Protein AF-A0A7J7HKQ0-F1 (afdb_monomer_lite)

Organism: Camellia sinensis (NCBI:txid4442)

Foldseek 3Di:
DPPPVQVVVLVVLLVVLVVLLVVLVVCLVVVNLLVQLVSLLVCPDPPHPDPVSNVSSLVSNLVSLLSDPDLVVSVVPDDPVSLLSLLLSLLVQCLVVDVSSVVSSVVNVVVSCVVVNCVSVVSNCPPPPPCPVSVVSVVVVPPDDDCPCCVVCVVPCVVVVVVVVD

pLDDT: mean 77.19, std 21.76, range [29.58, 97.94]

Structure (mmCIF, N/CA/C/O backbone):
data_AF-A0A7J7HKQ0-F1
#
_entry.id   AF-A0A7J7HKQ0-F1
#
loop_
_atom_site.group_PDB
_atom_site.id
_atom_site.type_symbol
_atom_site.label_atom_id
_atom_site.label_alt_id
_atom_site.label_comp_id
_atom_site.label_asym_id
_atom_site.label_entity_id
_atom_site.label_seq_id
_atom_site.pdbx_PDB_ins_code
_atom_site.Cartn_x
_atom_site.Cartn_y
_atom_site.Cartn_z
_atom_site.occupancy
_atom_site.B_iso_or_equiv
_atom_site.auth_seq_id
_atom_site.auth_comp_id
_atom_site.auth_asym_id
_atom_site.auth_atom_id
_atom_site.pdbx_PDB_model_num
ATOM 1 N N . MET A 1 1 ? 20.127 -13.907 -27.276 1.00 40.31 1 MET A N 1
ATOM 2 C CA . MET A 1 1 ? 19.439 -12.685 -27.743 1.00 40.31 1 MET A CA 1
ATOM 3 C C . MET A 1 1 ? 18.175 -12.440 -26.907 1.00 40.31 1 MET A C 1
ATOM 5 O O . MET A 1 1 ? 17.089 -12.427 -27.454 1.00 40.31 1 MET A O 1
ATOM 9 N N . ALA A 1 2 ? 18.294 -12.284 -25.582 1.00 44.09 2 ALA A N 1
ATOM 10 C CA . ALA A 1 2 ? 17.143 -12.203 -24.661 1.00 44.09 2 ALA A CA 1
ATOM 11 C C . ALA A 1 2 ? 17.026 -10.835 -23.950 1.00 44.09 2 ALA A C 1
ATOM 13 O O . ALA A 1 2 ? 16.376 -10.725 -22.922 1.00 44.09 2 ALA A O 1
ATOM 14 N N . GLY A 1 3 ? 17.710 -9.804 -24.460 1.00 46.44 3 GLY A N 1
ATOM 15 C CA . GLY A 1 3 ? 17.817 -8.497 -23.798 1.00 46.44 3 GLY A CA 1
ATOM 16 C C . GLY A 1 3 ? 16.904 -7.399 -24.346 1.00 46.44 3 GLY A C 1
ATOM 17 O O . GLY A 1 3 ? 16.892 -6.319 -23.774 1.00 46.44 3 GLY A O 1
ATOM 18 N N . HIS A 1 4 ? 16.173 -7.639 -25.441 1.00 45.09 4 HIS A N 1
ATOM 19 C CA . HIS A 1 4 ? 15.368 -6.596 -26.095 1.00 45.09 4 HIS A CA 1
ATOM 20 C C . HIS A 1 4 ? 13.871 -6.680 -25.748 1.00 45.09 4 HIS A C 1
ATOM 22 O O . HIS A 1 4 ? 13.217 -5.653 -25.637 1.00 45.09 4 HIS A O 1
ATOM 28 N N . GLU A 1 5 ? 13.338 -7.880 -25.488 1.00 49.22 5 GLU A N 1
ATOM 29 C CA . GLU A 1 5 ? 11.903 -8.074 -25.212 1.00 49.22 5 GLU A CA 1
ATOM 30 C C . GLU A 1 5 ? 11.488 -7.674 -23.781 1.00 49.22 5 GLU A C 1
ATOM 32 O O . GLU A 1 5 ? 10.340 -7.299 -23.548 1.00 49.22 5 GLU A O 1
ATOM 37 N N . GLU A 1 6 ? 12.404 -7.720 -22.804 1.00 51.53 6 GLU A N 1
ATOM 38 C CA . GLU A 1 6 ? 12.086 -7.368 -21.410 1.00 51.53 6 GLU A CA 1
ATOM 39 C C . GLU A 1 6 ? 12.119 -5.850 -21.155 1.00 51.53 6 GLU A C 1
ATOM 41 O O . GLU A 1 6 ? 11.354 -5.364 -20.321 1.00 51.53 6 GLU A O 1
ATOM 46 N N . ALA A 1 7 ? 12.920 -5.099 -21.923 1.00 55.06 7 ALA A N 1
ATOM 47 C CA . ALA A 1 7 ? 12.906 -3.635 -21.917 1.00 55.06 7 ALA A CA 1
ATOM 48 C C . ALA A 1 7 ? 11.569 -3.110 -22.466 1.00 55.06 7 ALA A C 1
ATOM 50 O O . ALA A 1 7 ? 10.833 -2.442 -21.756 1.00 55.06 7 ALA A O 1
ATOM 51 N N . ASP A 1 8 ? 11.136 -3.554 -23.648 1.00 59.03 8 ASP A N 1
ATOM 52 C CA . ASP A 1 8 ? 9.852 -3.109 -24.218 1.00 59.03 8 ASP A CA 1
ATOM 53 C C . ASP A 1 8 ? 8.648 -3.352 -23.271 1.00 59.03 8 ASP A C 1
ATOM 55 O O . ASP A 1 8 ? 7.695 -2.566 -23.232 1.00 59.03 8 ASP A O 1
ATOM 59 N N . ASN A 1 9 ? 8.708 -4.395 -22.432 1.00 81.19 9 ASN A N 1
ATOM 60 C CA . ASN A 1 9 ? 7.729 -4.643 -21.371 1.00 81.19 9 ASN A CA 1
ATOM 61 C C . ASN A 1 9 ? 7.880 -3.693 -20.161 1.00 81.19 9 ASN A C 1
ATOM 63 O O . ASN A 1 9 ? 6.875 -3.223 -19.623 1.00 81.19 9 ASN A O 1
ATOM 67 N N . ALA A 1 10 ? 9.105 -3.393 -19.722 1.00 84.62 10 ALA A N 1
ATOM 68 C CA . ALA A 1 10 ? 9.372 -2.466 -18.623 1.00 84.62 10 ALA A CA 1
ATOM 69 C C . ALA A 1 10 ? 8.919 -1.036 -18.956 1.00 84.62 10 ALA A C 1
ATOM 71 O O . ALA A 1 10 ? 8.170 -0.437 -18.184 1.00 84.62 10 ALA A O 1
ATOM 72 N N . GLU A 1 11 ? 9.270 -0.512 -20.127 1.00 87.56 11 GLU A N 1
ATOM 73 C CA . GLU A 1 11 ? 8.853 0.811 -20.602 1.00 87.56 11 GLU A CA 1
ATOM 74 C C . GLU A 1 11 ? 7.318 0.931 -20.708 1.00 87.56 11 GLU A C 1
ATOM 76 O O . GLU A 1 11 ? 6.729 1.945 -20.308 1.00 87.56 11 GLU A O 1
ATOM 81 N N . ALA A 1 12 ? 6.630 -0.126 -21.158 1.00 88.75 12 ALA A N 1
ATOM 82 C CA . ALA A 1 12 ? 5.167 -0.179 -21.166 1.00 88.75 12 ALA A CA 1
ATOM 83 C C . ALA A 1 12 ? 4.572 -0.173 -19.744 1.00 88.75 12 ALA A C 1
ATOM 85 O O . ALA A 1 12 ? 3.561 0.492 -19.487 1.00 88.75 12 ALA A O 1
ATOM 86 N N . ILE A 1 13 ? 5.196 -0.885 -18.797 1.00 89.56 13 ILE A N 1
ATOM 87 C CA . ILE A 1 13 ? 4.810 -0.871 -17.379 1.00 89.56 13 ILE A CA 1
ATOM 88 C C . ILE A 1 13 ? 5.026 0.523 -16.778 1.00 89.56 13 ILE A C 1
ATOM 90 O O . ILE A 1 13 ? 4.116 1.038 -16.127 1.00 89.56 13 ILE A O 1
ATOM 94 N N . ILE A 1 14 ? 6.171 1.163 -17.028 1.00 91.50 14 ILE A N 1
ATOM 95 C CA . ILE A 1 14 ? 6.464 2.530 -16.579 1.00 91.50 14 ILE A CA 1
ATOM 96 C C . ILE A 1 14 ? 5.421 3.506 -17.121 1.00 91.50 14 ILE A C 1
ATOM 98 O O . ILE A 1 14 ? 4.819 4.241 -16.343 1.00 91.50 14 ILE A O 1
ATOM 102 N N . THR A 1 15 ? 5.102 3.442 -18.414 1.00 92.44 15 THR A N 1
ATOM 103 C CA . THR A 1 15 ? 4.073 4.296 -19.029 1.00 92.44 15 THR A CA 1
ATOM 104 C C . THR A 1 15 ? 2.709 4.138 -18.337 1.00 92.44 15 THR A C 1
ATOM 106 O O . THR A 1 15 ? 2.008 5.120 -18.065 1.00 92.44 15 THR A O 1
ATOM 109 N N . ARG A 1 16 ? 2.320 2.901 -17.989 1.00 91.25 16 ARG A N 1
ATOM 110 C CA . ARG A 1 16 ? 1.086 2.629 -17.226 1.00 91.25 16 ARG A CA 1
ATOM 111 C C . ARG A 1 16 ? 1.152 3.198 -15.808 1.00 91.25 16 ARG A C 1
ATOM 113 O O . ARG A 1 16 ? 0.164 3.766 -15.340 1.00 91.25 16 ARG A O 1
ATOM 120 N N . ILE A 1 17 ? 2.297 3.071 -15.136 1.00 93.62 17 ILE A N 1
ATOM 121 C CA . ILE A 1 17 ? 2.530 3.643 -13.803 1.00 93.62 17 ILE A CA 1
ATOM 122 C C . ILE A 1 17 ? 2.432 5.171 -13.854 1.00 93.62 17 ILE A C 1
ATOM 124 O O . ILE A 1 17 ? 1.785 5.763 -12.996 1.00 93.62 17 ILE A O 1
ATOM 128 N N . GLU A 1 18 ? 2.990 5.822 -14.872 1.00 94.31 18 GLU A N 1
ATOM 129 C CA . GLU A 1 18 ? 2.902 7.274 -15.048 1.00 94.31 18 GLU A CA 1
ATOM 130 C C . GLU A 1 18 ? 1.466 7.747 -15.284 1.00 94.31 18 GLU A C 1
ATOM 132 O O . GLU A 1 18 ? 1.025 8.735 -14.690 1.00 94.31 18 GLU A O 1
ATOM 137 N N . HIS A 1 19 ? 0.702 7.033 -16.117 1.00 94.12 19 HIS A N 1
ATOM 138 C CA . HIS A 1 19 ? -0.718 7.325 -16.306 1.00 94.12 19 HIS A CA 1
ATOM 139 C C . HIS A 1 19 ? -1.491 7.198 -14.986 1.00 94.12 19 HIS A C 1
ATOM 141 O O . HIS A 1 19 ? -2.256 8.094 -14.616 1.00 94.12 19 HIS A O 1
ATOM 147 N N . LYS A 1 20 ? -1.235 6.121 -14.236 1.00 94.19 20 LYS A N 1
ATOM 148 C CA . LYS A 1 20 ? -1.814 5.896 -12.909 1.00 94.19 20 LYS A CA 1
ATOM 149 C C . LYS A 1 20 ? -1.420 7.004 -11.923 1.00 94.19 20 LYS A C 1
ATOM 151 O O . LYS A 1 20 ? -2.280 7.509 -11.204 1.00 94.19 20 LYS A O 1
ATOM 156 N N . SER A 1 21 ? -0.159 7.437 -11.942 1.00 95.62 21 SER A N 1
ATOM 157 C CA . SER A 1 21 ? 0.363 8.531 -11.115 1.00 95.62 21 SER A CA 1
ATOM 158 C C . SER A 1 21 ? -0.426 9.824 -11.329 1.00 95.62 21 SER A C 1
ATOM 160 O O . SER A 1 21 ? -0.890 10.429 -10.362 1.00 95.62 21 SER A O 1
ATOM 162 N N . ARG A 1 22 ? -0.681 10.208 -12.590 1.00 97.19 22 ARG A N 1
ATOM 163 C CA . ARG A 1 22 ? -1.478 11.407 -12.918 1.00 97.19 22 ARG A CA 1
ATOM 164 C C . ARG A 1 22 ? -2.913 11.316 -12.398 1.00 97.19 22 ARG A C 1
ATOM 166 O O . ARG A 1 22 ? -3.437 12.292 -11.859 1.00 97.19 22 ARG A O 1
ATOM 173 N N . LYS A 1 23 ? -3.549 10.145 -12.520 1.00 96.56 23 LYS A N 1
ATOM 174 C CA . LYS A 1 23 ? -4.898 9.908 -11.978 1.00 96.56 23 LYS A CA 1
ATOM 175 C C . LYS A 1 23 ? -4.917 10.062 -10.454 1.00 96.56 23 LYS A C 1
ATOM 177 O O . LYS A 1 23 ? -5.797 10.730 -9.919 1.00 96.56 23 LYS A O 1
ATOM 182 N N . ILE A 1 24 ? -3.920 9.508 -9.768 1.00 96.94 24 ILE A N 1
ATOM 183 C CA . ILE A 1 24 ? -3.768 9.620 -8.312 1.00 96.94 24 ILE A CA 1
ATOM 184 C C . ILE A 1 24 ? -3.549 11.066 -7.883 1.00 96.94 24 ILE A C 1
ATOM 186 O O . ILE A 1 24 ? -4.233 11.529 -6.978 1.00 96.94 24 ILE A O 1
ATOM 190 N N . GLU A 1 25 ? -2.677 11.816 -8.554 1.00 97.19 25 GLU A N 1
ATOM 191 C CA . GLU A 1 25 ? -2.489 13.242 -8.261 1.00 97.19 25 GLU A CA 1
ATOM 192 C C . GLU A 1 25 ? -3.791 14.040 -8.391 1.00 97.19 25 GLU A C 1
ATOM 194 O O . GLU A 1 25 ? -4.076 14.892 -7.549 1.00 97.19 25 GLU A O 1
ATOM 199 N N . SER A 1 26 ? -4.601 13.749 -9.412 1.00 97.94 26 SER A N 1
ATOM 200 C CA . SER A 1 26 ? -5.916 14.373 -9.581 1.00 97.94 26 SER A CA 1
ATOM 201 C C . SER A 1 26 ? -6.863 14.048 -8.422 1.00 97.94 26 SER A C 1
ATOM 203 O O . SER A 1 26 ? -7.479 14.952 -7.861 1.00 97.94 26 SER A O 1
ATOM 205 N N . LEU A 1 27 ? -6.940 12.780 -8.006 1.00 97.62 27 LEU A N 1
ATOM 206 C CA . LEU A 1 27 ? -7.779 12.350 -6.880 1.00 97.62 27 LEU A CA 1
ATOM 207 C C . LEU A 1 27 ? -7.334 12.981 -5.555 1.00 97.62 27 LEU A C 1
ATOM 209 O O . LEU A 1 27 ? -8.165 13.424 -4.764 1.00 97.62 27 LEU A O 1
ATOM 213 N N . LEU A 1 28 ? -6.023 13.089 -5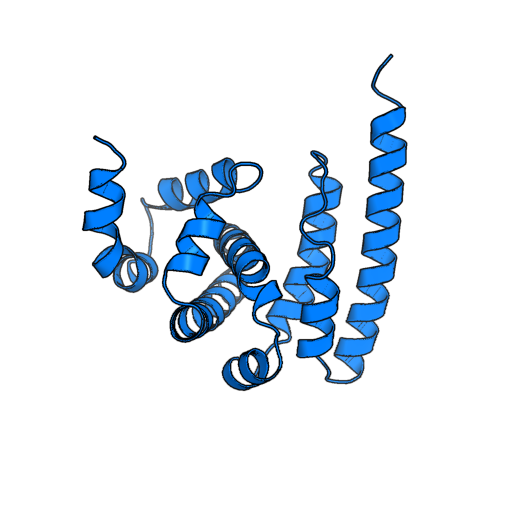.331 1.00 97.06 28 LEU A N 1
ATOM 214 C CA . LEU A 1 28 ? -5.472 13.733 -4.139 1.00 97.06 28 LEU A CA 1
ATOM 215 C C . LEU A 1 28 ? -5.797 15.231 -4.090 1.00 97.06 28 LEU A C 1
ATOM 217 O O . LEU A 1 28 ? -6.161 15.735 -3.029 1.00 97.06 28 LEU A O 1
ATOM 221 N N . LYS A 1 29 ? -5.751 15.933 -5.232 1.00 96.88 29 LYS A N 1
ATOM 222 C CA . LYS A 1 29 ? -6.185 17.340 -5.336 1.00 96.88 29 LYS A CA 1
ATOM 223 C C . LYS A 1 29 ? -7.681 17.523 -5.078 1.00 96.88 29 LYS A C 1
ATOM 225 O O . LYS A 1 29 ? -8.091 18.578 -4.611 1.00 96.88 29 LYS A O 1
ATOM 230 N N . GLN A 1 30 ? -8.484 16.500 -5.357 1.00 97.12 30 GLN A N 1
ATOM 231 C CA . GLN A 1 30 ? -9.922 16.476 -5.081 1.00 97.12 30 GLN A CA 1
ATOM 232 C C . GLN A 1 30 ? -10.256 15.972 -3.667 1.00 97.12 30 GLN A C 1
ATOM 234 O O . GLN A 1 30 ? -11.414 15.674 -3.389 1.00 97.12 30 GLN A O 1
ATOM 239 N N . TYR A 1 31 ? -9.264 15.850 -2.776 1.00 94.88 31 TYR A N 1
ATOM 240 C CA . TYR A 1 31 ? -9.444 15.356 -1.407 1.00 94.88 31 TYR A CA 1
ATOM 241 C C . TYR A 1 31 ? -10.061 13.947 -1.330 1.00 94.88 31 TYR A C 1
ATOM 243 O O . TYR A 1 31 ? -10.764 13.619 -0.377 1.00 94.88 31 TYR A O 1
ATOM 251 N N . LYS A 1 32 ? -9.752 13.084 -2.308 1.00 96.56 32 LYS A N 1
ATOM 252 C CA . LYS A 1 32 ? -10.204 11.683 -2.389 1.00 96.56 32 LYS A CA 1
ATOM 253 C C . LYS A 1 32 ? -9.042 10.696 -2.172 1.00 96.56 32 LYS A C 1
ATOM 255 O O . LYS A 1 32 ? -8.689 9.943 -3.084 1.00 96.56 32 LYS A O 1
ATOM 260 N N . PRO A 1 33 ? -8.409 10.663 -0.983 1.00 96.38 33 PRO A N 1
ATOM 261 C CA . PRO A 1 33 ? -7.215 9.848 -0.760 1.00 96.38 33 PRO A CA 1
ATOM 262 C C . PRO A 1 33 ? -7.504 8.341 -0.766 1.00 96.38 33 PRO A C 1
ATOM 264 O O . PRO A 1 33 ? -6.655 7.569 -1.201 1.00 96.38 33 PRO A O 1
ATOM 267 N N . VAL A 1 34 ? -8.707 7.907 -0.374 1.00 96.38 34 VAL A N 1
ATOM 268 C CA . VAL A 1 34 ? -9.079 6.480 -0.403 1.00 96.38 34 VAL A CA 1
ATOM 269 C C . VAL A 1 34 ? -9.249 5.975 -1.839 1.00 96.38 34 VAL A C 1
ATOM 271 O O . VAL A 1 34 ? -8.736 4.912 -2.178 1.00 96.38 34 VAL A O 1
ATOM 274 N N . GLU A 1 35 ? -9.897 6.750 -2.716 1.00 96.44 35 GLU A N 1
ATOM 275 C CA . GLU A 1 35 ? -9.999 6.419 -4.149 1.00 96.44 35 GLU A CA 1
ATOM 276 C C . GLU A 1 35 ? -8.617 6.409 -4.818 1.00 96.44 35 GLU A C 1
ATOM 278 O O . GLU A 1 35 ? -8.330 5.558 -5.667 1.00 96.44 35 GLU A O 1
ATOM 283 N N . ALA A 1 36 ? -7.739 7.334 -4.413 1.00 97.25 36 ALA A N 1
ATOM 284 C CA . ALA A 1 36 ? -6.358 7.373 -4.873 1.00 97.25 36 ALA A CA 1
ATOM 285 C C . ALA A 1 36 ? -5.594 6.109 -4.448 1.00 97.25 36 ALA A C 1
ATOM 287 O O . ALA A 1 36 ? -4.914 5.502 -5.273 1.00 97.25 36 ALA A O 1
ATOM 288 N N . LEU A 1 37 ? -5.753 5.670 -3.195 1.00 96.62 37 LEU A N 1
ATOM 289 C CA . LEU A 1 37 ? -5.139 4.442 -2.696 1.00 96.62 37 LEU A CA 1
ATOM 290 C C . LEU A 1 37 ? -5.668 3.205 -3.430 1.00 96.62 37 LEU A C 1
ATOM 292 O O . LEU A 1 37 ? -4.860 2.403 -3.889 1.00 96.62 37 LEU A O 1
ATOM 296 N N . LYS A 1 38 ? -6.988 3.078 -3.627 1.00 95.19 38 LYS A N 1
ATOM 297 C CA . LYS A 1 38 ? -7.580 1.992 -4.435 1.00 95.19 38 LYS A CA 1
ATOM 298 C C . LYS A 1 38 ? -6.959 1.933 -5.829 1.00 95.19 38 LYS A C 1
ATOM 300 O O . LYS A 1 38 ? -6.442 0.899 -6.236 1.00 95.19 38 LYS A O 1
ATOM 305 N N . THR A 1 39 ? -6.909 3.079 -6.509 1.00 95.50 39 THR A N 1
ATOM 306 C CA . THR A 1 39 ? -6.294 3.207 -7.841 1.00 95.50 39 THR A CA 1
ATOM 307 C C . THR A 1 39 ? -4.811 2.807 -7.830 1.00 95.50 39 THR A C 1
ATOM 309 O O . THR A 1 39 ? -4.308 2.238 -8.800 1.00 95.50 39 THR A O 1
ATOM 312 N N . ALA A 1 40 ? -4.089 3.100 -6.744 1.00 95.12 40 ALA A N 1
ATOM 313 C CA . ALA A 1 40 ? -2.682 2.737 -6.598 1.00 95.12 40 ALA A CA 1
ATOM 314 C C . ALA A 1 40 ? -2.489 1.219 -6.461 1.00 95.12 40 ALA A C 1
ATOM 316 O O . ALA A 1 40 ? -1.598 0.654 -7.101 1.00 95.12 40 ALA A O 1
ATOM 317 N N . LEU A 1 41 ? -3.339 0.571 -5.659 1.00 93.19 41 LEU A N 1
ATOM 318 C CA . LEU A 1 41 ? -3.287 -0.863 -5.365 1.00 93.19 41 LEU A CA 1
ATOM 319 C C . LEU A 1 41 ? -3.836 -1.733 -6.509 1.00 93.19 41 LEU A C 1
ATOM 321 O O . LEU A 1 41 ? -3.428 -2.886 -6.646 1.00 93.19 41 LEU A O 1
ATOM 325 N N . GLU A 1 42 ? -4.709 -1.188 -7.355 1.00 89.38 42 GLU A N 1
ATOM 326 C CA . GLU A 1 42 ? -5.294 -1.894 -8.495 1.00 89.38 42 GLU A CA 1
ATOM 327 C C . GLU A 1 42 ? -4.221 -2.374 -9.491 1.00 89.38 42 GLU A C 1
ATOM 329 O O . GLU A 1 42 ? -3.373 -1.608 -9.965 1.00 89.38 42 GLU A O 1
ATOM 334 N N . GLY A 1 43 ? -4.233 -3.673 -9.808 1.00 77.31 43 GLY A N 1
ATOM 335 C CA . GLY A 1 43 ? -3.247 -4.295 -10.700 1.00 77.31 43 GLY A CA 1
ATOM 336 C C . GLY A 1 43 ? -1.818 -4.341 -10.138 1.00 77.31 43 GLY A C 1
ATOM 337 O O . GLY A 1 43 ? -0.866 -4.466 -10.910 1.00 77.31 43 GLY A O 1
ATOM 338 N N . SER A 1 44 ? -1.659 -4.206 -8.818 1.00 75.75 44 SER A N 1
ATOM 339 C CA . SER A 1 44 ? -0.375 -4.188 -8.113 1.00 75.75 44 SER A CA 1
ATOM 340 C C . SER A 1 44 ? -0.136 -5.486 -7.320 1.00 75.75 44 SER A C 1
ATOM 342 O O . SER A 1 44 ? -1.105 -6.091 -6.862 1.00 75.75 44 SER A O 1
ATOM 344 N N . PRO A 1 45 ? 1.122 -5.911 -7.073 1.00 72.31 45 PRO A N 1
ATOM 345 C CA . PRO A 1 45 ? 2.389 -5.370 -7.585 1.00 72.31 45 PRO A CA 1
ATOM 346 C C . PRO A 1 45 ? 2.603 -5.649 -9.086 1.00 72.31 45 PRO A C 1
ATOM 348 O O . PRO A 1 45 ? 2.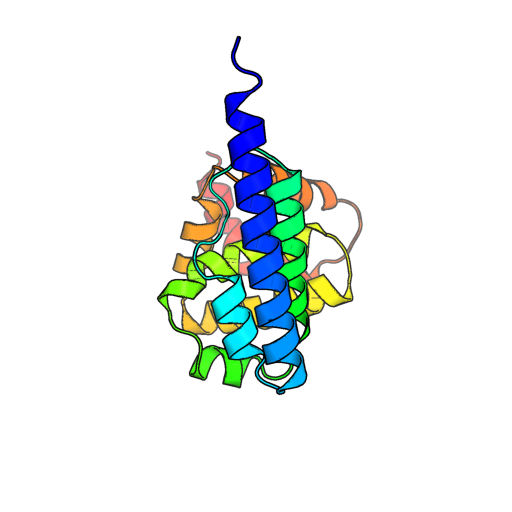049 -6.616 -9.612 1.00 72.31 45 PRO A O 1
ATOM 351 N N . PRO A 1 46 ? 3.423 -4.839 -9.791 1.00 74.69 46 PRO A N 1
ATOM 352 C CA . PRO A 1 46 ? 3.735 -5.102 -11.190 1.00 74.69 46 PRO A CA 1
ATOM 353 C C . PRO A 1 46 ? 4.447 -6.455 -11.311 1.00 74.69 46 PRO A C 1
ATOM 355 O O . PRO A 1 46 ? 5.422 -6.722 -10.605 1.00 74.69 46 PRO A O 1
ATOM 358 N N . LYS A 1 47 ? 3.954 -7.316 -12.207 1.00 76.44 47 LYS A N 1
ATOM 359 C CA . LYS A 1 47 ? 4.518 -8.647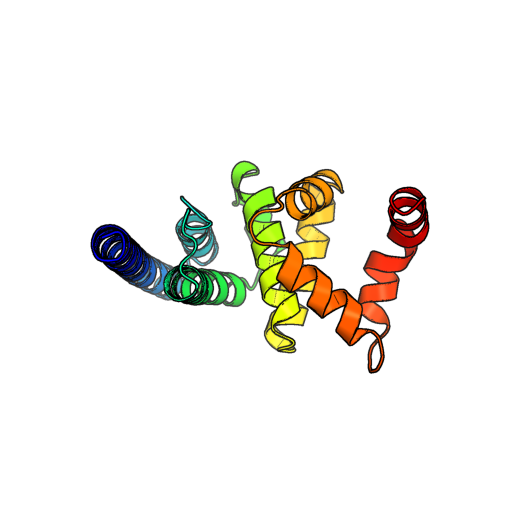 -12.484 1.00 76.44 47 LYS A CA 1
ATOM 360 C C . LYS A 1 47 ? 5.794 -8.519 -13.318 1.00 76.44 47 LYS A C 1
ATOM 362 O O . LYS A 1 47 ? 5.805 -8.831 -14.502 1.00 76.44 47 LYS A O 1
ATOM 367 N N . THR A 1 48 ? 6.849 -7.996 -12.707 1.00 78.50 48 THR A N 1
ATOM 368 C CA . THR A 1 48 ? 8.143 -7.760 -13.352 1.00 78.50 48 THR A CA 1
ATOM 369 C C . THR A 1 48 ? 9.286 -7.950 -12.365 1.00 78.50 48 THR A C 1
ATOM 371 O O . THR A 1 48 ? 9.135 -7.745 -11.157 1.00 78.50 48 THR A O 1
ATOM 374 N N . ARG A 1 49 ? 10.444 -8.351 -12.893 1.00 78.25 49 ARG A N 1
ATOM 375 C CA . ARG A 1 49 ? 11.706 -8.418 -12.149 1.00 78.25 49 ARG A CA 1
ATOM 376 C C . ARG A 1 49 ? 12.441 -7.079 -12.144 1.00 78.25 49 ARG A C 1
ATOM 378 O O . ARG A 1 49 ? 13.376 -6.929 -11.367 1.00 78.25 49 ARG A O 1
ATOM 385 N N . ASP A 1 50 ? 12.006 -6.122 -12.963 1.00 82.75 50 ASP A N 1
ATOM 386 C CA . ASP A 1 50 ? 12.629 -4.809 -13.056 1.00 82.75 50 ASP A CA 1
ATOM 387 C C . ASP A 1 50 ? 12.351 -3.962 -11.803 1.00 82.75 50 ASP A C 1
ATOM 389 O O . ASP A 1 50 ? 11.218 -3.566 -11.500 1.00 82.75 50 ASP A O 1
ATOM 393 N N . GLU A 1 51 ? 13.421 -3.654 -11.078 1.00 85.19 51 GLU A N 1
ATOM 394 C CA . GLU A 1 51 ? 13.391 -2.832 -9.872 1.00 85.19 51 GLU A CA 1
ATOM 395 C C . GLU A 1 51 ? 13.000 -1.372 -10.142 1.00 85.19 51 GLU A C 1
ATOM 397 O O . GLU A 1 51 ? 12.427 -0.722 -9.262 1.00 85.19 51 GLU A O 1
ATOM 402 N N . ARG A 1 52 ? 13.221 -0.852 -11.357 1.00 88.50 52 ARG A N 1
ATOM 403 C CA . ARG A 1 52 ? 12.765 0.487 -11.765 1.00 88.50 52 ARG A CA 1
ATOM 404 C C . ARG A 1 52 ? 11.247 0.548 -11.766 1.00 88.50 52 ARG A C 1
ATOM 406 O O . ARG A 1 52 ? 10.670 1.448 -11.162 1.00 88.50 52 ARG A O 1
ATOM 413 N N . CYS A 1 53 ? 10.599 -0.458 -12.351 1.00 89.38 53 CYS A N 1
ATOM 414 C CA . CYS A 1 53 ? 9.144 -0.581 -12.364 1.00 89.38 53 CYS A CA 1
ATOM 415 C C . CYS A 1 53 ? 8.573 -0.710 -10.945 1.00 89.38 53 CYS A C 1
ATOM 417 O O . CYS A 1 53 ? 7.607 -0.030 -10.592 1.00 89.38 53 CYS A O 1
ATOM 419 N N . LYS A 1 54 ? 9.186 -1.547 -10.097 1.00 87.62 54 LYS A N 1
ATOM 420 C CA . LYS A 1 54 ? 8.760 -1.707 -8.696 1.00 87.62 54 LYS A CA 1
ATOM 421 C C . LYS A 1 54 ? 8.918 -0.416 -7.893 1.00 87.62 54 LYS A C 1
ATOM 423 O O . LYS A 1 54 ? 8.039 -0.078 -7.099 1.00 87.62 54 LYS A O 1
ATOM 428 N N . SER A 1 55 ? 10.018 0.305 -8.100 1.00 90.62 55 SER A N 1
ATOM 429 C CA . SER A 1 55 ? 10.304 1.579 -7.433 1.00 90.62 55 SER A CA 1
ATOM 430 C C . SER A 1 55 ? 9.365 2.687 -7.897 1.00 90.62 55 SER A C 1
ATOM 432 O O . SER A 1 55 ? 8.788 3.379 -7.061 1.00 90.62 55 SER A O 1
ATOM 434 N N . ALA A 1 56 ? 9.129 2.803 -9.204 1.00 92.75 56 ALA A N 1
ATOM 435 C CA . ALA A 1 56 ? 8.173 3.750 -9.768 1.00 92.75 56 ALA A CA 1
ATOM 436 C C . ALA A 1 56 ? 6.756 3.499 -9.232 1.00 92.75 56 ALA A C 1
ATOM 438 O O . ALA A 1 56 ? 6.092 4.424 -8.766 1.00 92.75 56 ALA A O 1
ATOM 439 N N . ASN A 1 57 ? 6.308 2.240 -9.213 1.00 92.88 57 ASN A N 1
ATOM 440 C CA . ASN A 1 57 ? 4.992 1.897 -8.680 1.00 92.88 57 ASN A CA 1
ATOM 441 C C . ASN A 1 57 ? 4.890 2.181 -7.175 1.00 92.88 57 ASN A C 1
ATOM 443 O O . ASN A 1 57 ? 3.855 2.636 -6.695 1.00 92.88 57 ASN A O 1
ATOM 447 N N . TRP A 1 58 ? 5.965 1.951 -6.418 1.00 93.81 58 TRP A N 1
ATOM 448 C CA . TRP A 1 58 ? 5.992 2.323 -5.009 1.00 93.81 58 TRP A CA 1
ATOM 449 C C . TRP A 1 58 ? 5.811 3.812 -4.778 1.00 93.81 58 TRP A C 1
ATOM 451 O O . TRP A 1 58 ? 5.027 4.161 -3.910 1.00 93.81 58 TRP A O 1
ATOM 461 N N . ILE A 1 59 ? 6.501 4.676 -5.526 1.00 94.81 59 ILE A N 1
ATOM 462 C CA . ILE A 1 59 ? 6.377 6.132 -5.352 1.00 94.81 59 ILE A CA 1
ATOM 463 C C . ILE A 1 59 ? 4.902 6.549 -5.439 1.00 94.81 59 ILE A C 1
ATOM 465 O O . ILE A 1 59 ? 4.423 7.362 -4.648 1.00 94.81 59 ILE A O 1
ATOM 469 N N . VAL A 1 60 ? 4.168 5.934 -6.365 1.00 95.69 60 VAL A N 1
ATOM 470 C CA . VAL A 1 60 ? 2.737 6.162 -6.565 1.00 95.69 60 VAL A CA 1
ATOM 471 C C . VAL A 1 60 ? 1.902 5.676 -5.371 1.00 95.69 60 VAL A C 1
ATOM 473 O O . VAL A 1 60 ? 1.059 6.424 -4.871 1.00 95.69 60 VAL A O 1
ATOM 476 N N . VAL A 1 61 ? 2.150 4.458 -4.876 1.00 96.19 61 VAL A N 1
ATOM 477 C CA . VAL A 1 61 ? 1.443 3.898 -3.707 1.00 96.19 61 VAL A CA 1
ATOM 478 C C . VAL A 1 61 ? 1.767 4.669 -2.428 1.00 96.19 61 VAL A C 1
ATOM 480 O O . VAL A 1 61 ? 0.857 5.028 -1.687 1.00 96.19 61 VAL A O 1
ATOM 483 N N . HIS A 1 62 ? 3.042 4.968 -2.185 1.00 96.56 62 HIS A N 1
ATOM 484 C CA . HIS A 1 62 ? 3.526 5.710 -1.021 1.00 96.56 62 HIS A CA 1
ATOM 485 C C . HIS A 1 62 ? 2.866 7.078 -0.920 1.00 96.56 62 HIS A C 1
ATOM 487 O O . HIS A 1 62 ? 2.363 7.444 0.138 1.00 96.56 62 HIS A O 1
ATOM 493 N N . ARG A 1 63 ? 2.763 7.796 -2.041 1.00 96.62 63 ARG A N 1
ATOM 494 C CA . ARG A 1 63 ? 2.077 9.088 -2.086 1.00 96.62 63 ARG A CA 1
ATOM 495 C C . ARG A 1 63 ? 0.616 8.986 -1.646 1.00 96.62 63 ARG A C 1
ATOM 497 O O . ARG A 1 63 ? 0.163 9.817 -0.863 1.00 96.62 63 ARG A O 1
ATOM 504 N N . ALA A 1 64 ? -0.118 7.986 -2.136 1.00 97.38 64 ALA A N 1
ATOM 505 C CA . ALA A 1 64 ? -1.506 7.774 -1.731 1.00 97.38 64 ALA A CA 1
ATOM 506 C C . ALA A 1 64 ? -1.608 7.362 -0.253 1.00 97.38 64 ALA A C 1
ATOM 508 O O . ALA A 1 64 ? -2.444 7.894 0.471 1.00 97.38 64 ALA A O 1
ATOM 509 N N . LEU A 1 65 ? -0.712 6.483 0.208 1.00 97.12 65 LEU A N 1
ATOM 510 C CA . LEU A 1 65 ? -0.639 6.011 1.592 1.00 97.12 65 LEU A CA 1
ATOM 511 C C . LEU A 1 65 ? -0.407 7.160 2.584 1.00 97.12 65 LEU A C 1
ATOM 513 O O . LEU A 1 65 ? -1.080 7.246 3.612 1.00 97.12 65 LEU A O 1
ATOM 517 N N . MET A 1 66 ? 0.513 8.068 2.254 1.00 97.38 66 MET A N 1
ATOM 518 C CA . MET A 1 66 ? 0.842 9.230 3.082 1.00 97.38 66 MET A CA 1
ATOM 519 C C . MET A 1 66 ? -0.254 10.301 3.090 1.00 97.38 66 MET A C 1
ATOM 521 O O . MET A 1 66 ? -0.302 11.118 4.007 1.00 97.38 66 MET A O 1
ATOM 525 N N . ALA A 1 67 ? -1.151 10.305 2.101 1.00 97.44 67 ALA A N 1
ATOM 526 C CA . ALA A 1 67 ? -2.281 11.229 2.057 1.00 97.44 67 ALA A CA 1
ATOM 527 C C . ALA A 1 67 ? -3.461 10.798 2.950 1.00 97.44 67 ALA A C 1
ATOM 529 O O . ALA A 1 67 ? -4.372 11.597 3.188 1.00 97.44 67 ALA A O 1
ATOM 530 N N . ILE A 1 68 ? -3.464 9.556 3.447 1.00 97.62 68 ILE A N 1
ATOM 531 C CA . ILE A 1 68 ? -4.501 9.050 4.349 1.00 97.62 68 ILE A CA 1
ATOM 532 C C . ILE A 1 68 ? -4.323 9.676 5.734 1.00 97.62 68 ILE A C 1
ATOM 534 O O . ILE A 1 68 ? -3.348 9.410 6.432 1.00 97.62 68 ILE A O 1
ATOM 538 N N . LYS A 1 69 ? -5.294 10.497 6.141 1.00 95.00 69 LYS A N 1
ATOM 539 C CA . LYS A 1 69 ? -5.348 11.092 7.487 1.00 95.00 69 LYS A CA 1
ATOM 540 C C . LYS A 1 69 ? -6.266 10.315 8.427 1.00 95.00 69 LYS A C 1
ATOM 542 O O . LYS A 1 69 ? -5.935 10.139 9.591 1.00 95.00 69 LYS A O 1
ATOM 547 N N . ASP A 1 70 ? -7.398 9.856 7.902 1.00 95.94 70 ASP A N 1
ATOM 548 C CA . ASP A 1 70 ? -8.392 9.065 8.624 1.00 95.94 70 ASP A CA 1
ATOM 549 C C . ASP A 1 70 ? -8.265 7.589 8.227 1.00 95.94 70 ASP A C 1
ATOM 551 O O . ASP A 1 70 ? -8.694 7.173 7.146 1.00 95.94 70 ASP A O 1
ATOM 555 N N . VAL A 1 71 ? -7.606 6.811 9.088 1.00 96.06 71 VAL A N 1
ATOM 556 C CA . VAL A 1 71 ? -7.344 5.383 8.861 1.00 96.06 71 VAL A CA 1
ATOM 557 C C . VAL A 1 71 ? -8.620 4.556 9.041 1.00 96.06 71 VAL A C 1
ATOM 559 O O . VAL A 1 71 ? -8.876 3.646 8.252 1.00 96.06 71 VAL A O 1
ATOM 562 N N . ASP A 1 72 ? -9.453 4.881 10.029 1.00 94.06 72 ASP A N 1
ATOM 563 C CA . ASP A 1 72 ? -10.705 4.163 10.284 1.00 94.06 72 ASP A CA 1
ATOM 564 C C . ASP A 1 72 ? -11.728 4.397 9.162 1.00 94.06 72 ASP A C 1
ATOM 566 O O . ASP A 1 72 ? -12.360 3.451 8.671 1.00 94.06 72 ASP A O 1
ATOM 570 N N . GLY A 1 73 ? -11.839 5.641 8.684 1.00 94.62 73 GLY A N 1
ATOM 571 C CA . GLY A 1 73 ? -12.654 5.988 7.520 1.00 94.62 73 GLY A CA 1
ATOM 572 C C . GLY A 1 73 ? -12.161 5.325 6.233 1.00 94.62 73 GLY A C 1
ATOM 573 O O . GLY A 1 73 ? -12.973 4.844 5.437 1.00 94.62 73 GLY A O 1
ATOM 574 N N . MET A 1 74 ? -10.839 5.201 6.052 1.00 96.38 74 MET A N 1
ATOM 575 C CA . MET A 1 74 ? -10.260 4.462 4.925 1.00 96.38 74 MET A CA 1
ATOM 576 C C . MET A 1 74 ? -10.748 3.009 4.899 1.00 96.38 74 MET A C 1
ATOM 578 O O . MET A 1 74 ? -11.232 2.566 3.859 1.00 96.38 74 MET A O 1
ATOM 582 N N . PHE A 1 75 ? -10.685 2.282 6.020 1.00 95.25 75 PHE A N 1
ATOM 583 C CA . PHE A 1 75 ? -11.151 0.887 6.089 1.00 95.25 75 PHE A CA 1
ATOM 584 C C . PHE A 1 75 ? -12.665 0.724 5.962 1.00 95.25 75 PHE A C 1
ATOM 586 O O . PHE A 1 75 ? -13.133 -0.352 5.610 1.00 95.25 75 PHE A O 1
ATOM 593 N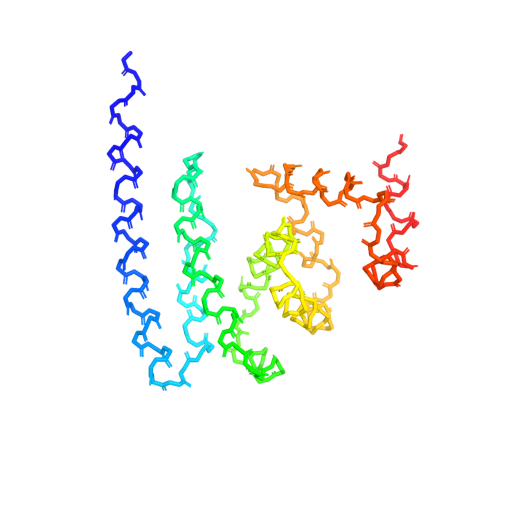 N . SER A 1 76 ? -13.434 1.783 6.209 1.00 93.38 76 SER A N 1
ATOM 594 C CA . SER A 1 76 ? -14.884 1.765 5.984 1.00 93.38 76 SER A CA 1
ATOM 595 C C . SER A 1 76 ? -15.244 1.826 4.494 1.00 93.38 76 SER A C 1
ATOM 597 O O . SER A 1 76 ? -16.342 1.437 4.112 1.00 93.38 76 SER A O 1
ATOM 599 N N . SER A 1 77 ? -14.324 2.309 3.654 1.00 93.00 77 SER A N 1
ATOM 600 C CA . SER A 1 77 ? -14.528 2.469 2.209 1.00 93.00 77 SER A CA 1
ATOM 601 C C . SER A 1 77 ? -13.662 1.538 1.359 1.00 93.00 77 SER A C 1
ATOM 603 O O . SER A 1 77 ? -13.963 1.352 0.183 1.00 93.00 77 SER A O 1
ATOM 605 N N . LEU A 1 78 ? -12.559 1.006 1.894 1.00 93.88 78 LEU A N 1
ATOM 606 C CA . LEU A 1 78 ? -11.624 0.134 1.182 1.00 93.88 78 LEU A CA 1
ATOM 607 C C . LEU A 1 78 ? -12.137 -1.309 1.142 1.00 93.88 78 LEU A C 1
ATOM 609 O O . LEU A 1 78 ? -12.459 -1.882 2.178 1.00 93.88 78 LEU A O 1
ATOM 613 N N . ASP A 1 79 ? -12.162 -1.907 -0.047 1.00 93.31 79 ASP A N 1
ATOM 614 C CA . ASP A 1 79 ? -12.660 -3.270 -0.218 1.00 93.31 79 ASP A CA 1
ATOM 615 C C . ASP A 1 79 ? -11.658 -4.304 0.339 1.00 93.31 79 ASP A C 1
ATOM 617 O O . ASP A 1 79 ? -10.444 -4.148 0.141 1.00 93.31 79 ASP A O 1
ATOM 621 N N . PRO A 1 80 ? -12.125 -5.391 0.988 1.00 92.12 80 PRO A N 1
ATOM 622 C CA . PRO A 1 80 ? -11.249 -6.410 1.572 1.00 92.12 80 PRO A CA 1
ATOM 623 C C . PRO A 1 80 ? -10.288 -7.085 0.583 1.00 92.12 80 PRO A C 1
ATOM 625 O O . PRO A 1 80 ? -9.247 -7.590 0.996 1.00 92.12 80 PRO A O 1
ATOM 628 N N . GLU A 1 81 ? -10.591 -7.076 -0.719 1.00 92.00 81 GLU A N 1
ATOM 629 C CA . GLU A 1 81 ? -9.703 -7.606 -1.766 1.00 92.00 81 GLU A CA 1
ATOM 630 C C . GLU A 1 81 ? -8.335 -6.899 -1.814 1.00 92.00 81 GLU A C 1
ATOM 632 O O . GLU A 1 81 ? -7.333 -7.500 -2.201 1.00 92.00 81 GLU A O 1
ATOM 637 N N . TYR A 1 82 ? -8.263 -5.642 -1.361 1.00 93.62 82 TYR A N 1
ATOM 638 C CA . TYR A 1 82 ? -7.026 -4.861 -1.346 1.00 93.62 82 TYR A CA 1
ATOM 639 C C . TYR A 1 82 ? -6.180 -5.081 -0.093 1.00 93.62 82 TYR A C 1
ATOM 641 O O . TYR A 1 82 ? -5.037 -4.631 -0.056 1.00 93.62 82 TYR A O 1
ATOM 649 N N . TYR A 1 83 ? -6.699 -5.756 0.935 1.00 94.12 83 TYR A N 1
ATOM 650 C CA . TYR A 1 83 ? -6.046 -5.867 2.242 1.00 94.12 83 TYR A CA 1
ATOM 651 C C . TYR A 1 83 ? -4.696 -6.577 2.173 1.00 94.12 83 TYR A C 1
ATOM 653 O O . TYR A 1 83 ? -3.702 -6.056 2.678 1.00 94.12 83 TYR A O 1
ATOM 661 N N . ASP A 1 84 ? -4.630 -7.713 1.480 1.00 90.81 84 ASP A N 1
ATOM 662 C CA . ASP A 1 84 ? -3.386 -8.472 1.341 1.00 90.81 84 ASP A CA 1
ATOM 663 C C . ASP A 1 84 ? -2.331 -7.688 0.535 1.00 90.81 84 ASP A C 1
ATOM 665 O O . ASP A 1 84 ? -1.135 -7.757 0.823 1.00 90.81 84 ASP A O 1
ATOM 669 N N . ILE A 1 85 ? -2.759 -6.917 -0.474 1.00 92.19 85 ILE A N 1
ATOM 670 C CA . ILE A 1 85 ? -1.866 -6.074 -1.287 1.00 92.19 85 ILE A CA 1
ATOM 671 C C . ILE A 1 85 ? -1.380 -4.880 -0.461 1.00 92.19 85 ILE A C 1
ATOM 673 O O . ILE A 1 85 ? -0.189 -4.566 -0.478 1.00 92.19 85 ILE A O 1
ATOM 677 N N . LEU A 1 86 ? -2.279 -4.241 0.294 1.00 95.06 86 LEU A N 1
ATOM 678 C CA . LEU A 1 86 ? -1.948 -3.150 1.202 1.00 95.06 86 LEU A CA 1
ATOM 679 C C . LEU A 1 86 ? -0.907 -3.611 2.222 1.00 95.06 86 LEU A C 1
ATOM 681 O O . LEU A 1 86 ? 0.127 -2.962 2.344 1.00 95.06 86 LEU A O 1
ATOM 685 N N . MET A 1 87 ? -1.110 -4.767 2.863 1.00 93.19 87 MET A N 1
ATOM 686 C CA . MET A 1 87 ? -0.176 -5.325 3.846 1.00 93.19 87 MET A CA 1
ATOM 687 C C . MET A 1 87 ? 1.251 -5.476 3.290 1.00 93.19 87 MET A C 1
ATOM 689 O O . MET A 1 87 ? 2.219 -5.087 3.944 1.00 93.19 87 MET A O 1
ATOM 693 N N . LYS A 1 88 ? 1.402 -5.937 2.040 1.00 89.62 88 LYS A N 1
ATOM 694 C CA . LYS A 1 88 ? 2.717 -6.019 1.369 1.00 89.62 88 LYS A CA 1
ATOM 695 C C . LYS A 1 88 ? 3.377 -4.647 1.220 1.00 89.62 88 LYS A C 1
ATOM 697 O O . LYS A 1 88 ? 4.581 -4.512 1.439 1.00 89.62 88 LYS A O 1
ATOM 702 N N . TYR A 1 89 ? 2.604 -3.623 0.860 1.00 93.25 89 TYR A N 1
ATOM 703 C CA . TYR A 1 89 ? 3.116 -2.257 0.752 1.00 93.25 89 TYR A CA 1
ATOM 704 C C . TYR A 1 89 ? 3.447 -1.628 2.101 1.00 93.25 89 TYR A C 1
ATOM 706 O O . TYR A 1 89 ? 4.387 -0.838 2.155 1.00 93.25 89 TYR A O 1
ATOM 714 N N . LEU A 1 90 ? 2.754 -2.004 3.179 1.00 92.50 90 LEU A N 1
ATOM 715 C CA . LEU A 1 90 ? 3.122 -1.580 4.531 1.00 92.50 90 LEU A CA 1
ATOM 716 C C . LEU A 1 90 ? 4.504 -2.120 4.906 1.00 92.50 90 LEU A C 1
ATOM 718 O O . LEU A 1 90 ? 5.357 -1.339 5.315 1.00 92.50 90 LEU A O 1
ATOM 722 N N . TYR A 1 91 ? 4.784 -3.407 4.675 1.00 87.88 91 TYR A N 1
ATOM 723 C CA . TYR A 1 91 ? 6.124 -3.957 4.927 1.00 87.88 91 TYR A CA 1
ATOM 724 C C . TYR A 1 91 ? 7.205 -3.318 4.054 1.00 87.88 91 TYR A C 1
ATOM 726 O O . TYR A 1 91 ? 8.295 -3.027 4.544 1.00 87.88 91 TYR A O 1
ATOM 734 N N . ARG A 1 92 ? 6.891 -3.020 2.789 1.00 86.94 92 ARG A N 1
ATOM 735 C CA . ARG A 1 92 ? 7.794 -2.268 1.905 1.00 86.94 92 ARG A CA 1
ATOM 736 C C . ARG A 1 92 ? 8.003 -0.814 2.356 1.00 86.94 92 ARG A C 1
ATOM 738 O O . ARG A 1 92 ? 9.023 -0.216 2.039 1.00 86.94 92 ARG A O 1
ATOM 745 N N . GLY A 1 93 ? 7.031 -0.215 3.041 1.00 86.50 93 GLY A N 1
ATOM 746 C CA . GLY A 1 93 ? 7.165 1.108 3.647 1.00 86.50 93 GLY A CA 1
ATOM 747 C C . GLY A 1 93 ? 8.033 1.067 4.899 1.00 86.50 93 GLY A C 1
ATOM 748 O O . GLY A 1 93 ? 8.937 1.884 5.042 1.00 86.50 93 GLY A O 1
ATOM 749 N N . LEU A 1 94 ? 7.830 0.065 5.754 1.00 83.94 94 LEU A N 1
ATOM 750 C CA . LEU A 1 94 ? 8.637 -0.162 6.955 1.00 83.94 94 LEU A CA 1
ATOM 751 C C . LEU A 1 94 ? 10.114 -0.421 6.630 1.00 83.94 94 LEU A C 1
ATOM 753 O O . LEU A 1 94 ? 10.990 0.020 7.367 1.00 83.94 94 LEU A O 1
ATOM 757 N N . SER A 1 95 ? 10.411 -1.074 5.505 1.00 81.56 95 SER A N 1
ATOM 758 C CA . SER A 1 95 ? 11.792 -1.310 5.073 1.00 81.56 95 SER A CA 1
ATOM 759 C C . SER A 1 95 ? 12.522 -0.064 4.552 1.00 81.56 95 SER A C 1
ATOM 761 O O . SER A 1 95 ? 13.737 -0.116 4.361 1.00 81.56 95 SER A O 1
ATOM 763 N N . THR A 1 96 ? 11.827 1.066 4.353 1.00 81.19 96 THR A N 1
ATOM 764 C CA . THR A 1 96 ? 12.474 2.339 3.981 1.00 81.19 96 THR A CA 1
ATOM 765 C C . THR A 1 96 ? 13.268 2.957 5.129 1.00 81.19 96 THR A C 1
ATOM 767 O O . THR A 1 96 ? 14.182 3.736 4.874 1.00 81.19 96 THR A O 1
ATOM 770 N N . GLY A 1 97 ? 12.915 2.638 6.381 1.00 77.06 97 GLY A N 1
ATOM 771 C CA . GLY A 1 97 ? 13.522 3.225 7.580 1.00 77.06 97 GLY A CA 1
ATOM 772 C C . GLY A 1 97 ? 13.181 4.704 7.817 1.00 77.06 97 GLY A C 1
ATOM 773 O O . GLY A 1 97 ? 13.615 5.274 8.816 1.00 77.06 97 GLY A O 1
ATOM 774 N N . ASP A 1 98 ? 12.392 5.333 6.941 1.00 83.06 98 ASP A N 1
ATOM 775 C CA . ASP A 1 98 ? 11.952 6.718 7.097 1.00 83.06 98 ASP A CA 1
ATOM 776 C C . ASP A 1 98 ? 10.870 6.820 8.179 1.00 83.06 98 ASP A C 1
ATOM 778 O O . ASP A 1 98 ? 9.815 6.190 8.093 1.00 83.06 98 ASP A O 1
ATOM 782 N N . ARG A 1 99 ? 11.119 7.634 9.209 1.00 83.44 99 ARG A N 1
ATOM 783 C CA . ARG A 1 99 ? 10.249 7.710 10.386 1.00 83.44 99 ARG A CA 1
ATOM 784 C C . ARG A 1 99 ? 8.785 8.064 10.073 1.00 83.44 99 ARG A C 1
ATOM 786 O O . ARG A 1 99 ? 7.921 7.310 10.518 1.00 83.44 99 ARG A O 1
ATOM 793 N N . PRO A 1 100 ? 8.458 9.141 9.328 1.00 91.31 100 PRO A N 1
ATOM 794 C CA . PRO A 1 100 ? 7.061 9.454 9.028 1.00 91.31 100 PRO A CA 1
ATOM 795 C C . PRO A 1 100 ? 6.370 8.358 8.208 1.00 91.31 100 PRO A C 1
ATOM 797 O O . PRO A 1 100 ? 5.189 8.083 8.434 1.00 91.31 100 PRO A O 1
ATOM 800 N N . THR A 1 101 ? 7.095 7.695 7.304 1.00 88.19 101 THR A N 1
ATOM 801 C CA . THR A 1 101 ? 6.574 6.540 6.562 1.00 88.19 101 THR A CA 1
ATOM 802 C C . THR A 1 101 ? 6.297 5.361 7.489 1.00 88.19 101 THR A C 1
ATOM 804 O O . THR A 1 101 ? 5.212 4.781 7.429 1.00 88.19 101 THR A O 1
ATOM 807 N N . CYS A 1 102 ? 7.237 5.020 8.371 1.00 84.38 102 CYS A N 1
ATOM 808 C CA . CYS A 1 102 ? 7.086 3.932 9.332 1.00 84.38 102 CYS A CA 1
ATOM 809 C C . CYS A 1 102 ? 5.907 4.166 10.281 1.00 84.38 102 CYS A C 1
ATOM 811 O O . CYS A 1 102 ? 5.072 3.276 10.435 1.00 84.38 102 CYS A O 1
ATOM 813 N N . ASP A 1 103 ? 5.782 5.368 10.848 1.00 86.06 103 ASP A N 1
ATOM 814 C CA . ASP A 1 103 ? 4.684 5.722 11.753 1.00 86.06 103 ASP A CA 1
ATOM 815 C C . ASP A 1 103 ? 3.320 5.573 11.055 1.00 86.06 103 ASP A C 1
ATOM 817 O O . ASP A 1 103 ? 2.382 4.998 11.612 1.00 86.06 103 ASP A O 1
ATOM 821 N N . GLN A 1 104 ? 3.206 6.031 9.803 1.00 94.81 104 GLN A N 1
ATOM 822 C CA . GLN A 1 104 ? 1.991 5.855 9.007 1.00 94.81 104 GLN A CA 1
ATOM 823 C C . GLN A 1 104 ? 1.705 4.377 8.715 1.00 94.81 104 GLN A C 1
ATOM 825 O O . GLN A 1 104 ? 0.562 3.933 8.844 1.00 94.81 104 GLN A O 1
ATOM 830 N N . CYS A 1 105 ? 2.732 3.610 8.343 1.00 90.19 105 CYS A N 1
ATOM 831 C CA . CYS A 1 105 ? 2.582 2.191 8.042 1.00 90.19 105 CYS A CA 1
ATOM 832 C C . CYS A 1 105 ? 2.111 1.401 9.266 1.00 90.19 105 CYS A C 1
ATOM 834 O O . CYS A 1 105 ? 1.227 0.561 9.129 1.00 90.19 105 CYS A O 1
ATOM 836 N N . LEU A 1 106 ? 2.646 1.696 10.455 1.00 88.12 106 LEU A N 1
ATOM 837 C CA . LEU A 1 106 ? 2.252 1.040 11.703 1.00 88.12 106 LEU A CA 1
ATOM 838 C C . LEU A 1 106 ? 0.804 1.350 12.089 1.00 88.12 106 LEU A C 1
ATOM 840 O O . LEU A 1 106 ? 0.060 0.422 12.401 1.00 88.12 106 LEU A O 1
ATOM 844 N N . ARG A 1 107 ? 0.373 2.616 11.984 1.00 90.94 107 ARG A N 1
ATOM 845 C CA . ARG A 1 107 ? -1.030 3.003 12.235 1.00 90.94 107 ARG A CA 1
ATOM 846 C C . ARG A 1 107 ? -2.005 2.238 11.345 1.00 90.94 107 ARG A C 1
ATOM 848 O O . ARG A 1 107 ? -3.025 1.736 11.809 1.00 90.94 107 ARG A O 1
ATOM 855 N N . ILE A 1 108 ? -1.692 2.145 10.054 1.00 96.06 108 ILE A N 1
ATOM 856 C CA . ILE A 1 108 ? -2.534 1.422 9.096 1.00 96.06 108 ILE A CA 1
ATOM 857 C C . ILE A 1 108 ? -2.471 -0.086 9.351 1.00 96.06 108 ILE A C 1
ATOM 859 O O . ILE A 1 108 ? -3.498 -0.753 9.271 1.00 96.06 108 ILE A O 1
ATOM 863 N N . HIS A 1 109 ? -1.295 -0.624 9.678 1.00 93.62 109 HIS A N 1
ATOM 864 C CA . HIS A 1 109 ? -1.094 -2.045 9.958 1.00 93.62 109 HIS A CA 1
ATOM 865 C C . HIS A 1 109 ? -1.920 -2.518 11.157 1.00 93.62 109 HIS A C 1
ATOM 867 O O . HIS A 1 109 ? -2.565 -3.563 11.076 1.00 93.62 109 HIS A O 1
ATOM 873 N N . GLU A 1 110 ? -1.911 -1.765 12.260 1.00 87.69 110 GLU A N 1
ATOM 874 C CA . GLU A 1 110 ? -2.708 -2.058 13.457 1.00 87.69 110 GLU A CA 1
ATOM 875 C C . GLU A 1 110 ? -4.193 -2.194 13.096 1.00 87.69 110 GLU A C 1
ATOM 877 O O . GLU A 1 110 ? -4.783 -3.261 13.279 1.00 87.69 110 GLU A O 1
ATOM 882 N N . LYS A 1 111 ? -4.763 -1.174 12.444 1.00 91.81 111 LYS A N 1
ATOM 883 C CA . LYS A 1 111 ? -6.170 -1.173 12.017 1.00 91.81 111 LYS A CA 1
ATOM 884 C C . LYS A 1 111 ? -6.502 -2.223 10.965 1.00 91.81 111 LYS A C 1
ATOM 886 O O . LYS A 1 111 ? -7.561 -2.845 11.028 1.00 91.81 111 LYS A O 1
ATOM 891 N N . LEU A 1 112 ? -5.597 -2.480 10.026 1.00 93.88 112 LEU A N 1
ATOM 892 C CA . LEU A 1 112 ? -5.764 -3.559 9.057 1.00 93.88 112 LEU A CA 1
ATOM 893 C C . LEU A 1 112 ? -5.831 -4.919 9.756 1.00 93.88 112 LEU A C 1
ATOM 895 O O . LEU A 1 112 ? -6.652 -5.758 9.397 1.00 93.88 112 LEU A O 1
ATOM 899 N N . THR A 1 113 ? -4.990 -5.131 10.767 1.00 88.56 113 THR A N 1
ATOM 900 C CA . THR A 1 113 ? -4.936 -6.388 11.520 1.00 88.56 113 THR A CA 1
ATOM 901 C C . THR A 1 113 ? -6.184 -6.576 12.379 1.00 88.56 113 THR A C 1
ATOM 903 O O . THR A 1 113 ? -6.721 -7.681 12.411 1.00 88.56 113 THR A O 1
ATOM 906 N N . GLU A 1 114 ? -6.700 -5.510 12.999 1.00 90.12 114 GLU A N 1
ATOM 907 C CA . GLU A 1 114 ? -7.993 -5.537 13.702 1.00 90.12 114 GLU A CA 1
ATOM 908 C C . GLU A 1 114 ? -9.143 -5.972 12.772 1.00 90.12 114 GLU A C 1
ATOM 910 O O . GLU A 1 114 ? -10.013 -6.741 13.177 1.00 90.12 114 GLU A O 1
ATOM 915 N N . ARG A 1 115 ? -9.147 -5.506 11.513 1.00 91.06 115 ARG A N 1
ATOM 916 C CA . ARG A 1 115 ? -10.227 -5.752 10.535 1.00 91.06 115 ARG A CA 1
ATOM 917 C C . ARG A 1 115 ? -10.108 -7.096 9.811 1.00 91.06 115 ARG A C 1
ATOM 919 O O . ARG A 1 115 ? -11.109 -7.774 9.604 1.00 91.06 115 ARG A O 1
ATOM 926 N N . ALA A 1 116 ? -8.904 -7.445 9.361 1.00 90.19 116 ALA A N 1
ATOM 927 C CA . ALA A 1 116 ? -8.637 -8.581 8.473 1.00 90.19 116 ALA A CA 1
ATOM 928 C C . ALA A 1 116 ? -8.080 -9.813 9.206 1.00 90.19 116 ALA A C 1
ATOM 930 O O . ALA A 1 116 ? -7.998 -10.902 8.630 1.00 90.19 116 ALA A O 1
ATOM 931 N N . GLY A 1 117 ? -7.666 -9.638 10.463 1.00 87.00 117 GLY A N 1
ATOM 932 C CA . GLY A 1 117 ? -6.999 -10.656 11.258 1.00 87.00 117 GLY A CA 1
ATOM 933 C C . GLY A 1 117 ? -5.581 -10.985 10.782 1.00 87.00 117 GLY A C 1
ATOM 934 O O . GLY A 1 117 ? -5.060 -10.468 9.790 1.00 87.00 117 GLY A O 1
ATOM 935 N N . LEU A 1 118 ? -4.954 -11.924 11.491 1.00 84.50 118 LEU A N 1
ATOM 936 C CA . LEU A 1 118 ? -3.566 -12.343 11.255 1.00 84.50 118 LEU A CA 1
ATOM 937 C C . LEU A 1 118 ? -3.363 -13.055 9.904 1.00 84.50 118 LEU A C 1
ATOM 939 O O . LEU A 1 118 ? -2.243 -13.133 9.404 1.00 84.50 118 LEU A O 1
ATOM 943 N N . GLY A 1 119 ? -4.435 -13.555 9.277 1.00 84.25 119 GLY A N 1
ATOM 944 C CA . GLY A 1 119 ? -4.358 -14.230 7.978 1.00 84.25 119 GLY A CA 1
ATOM 945 C C . GLY A 1 119 ? -3.816 -13.332 6.861 1.00 84.25 119 GLY A C 1
ATOM 946 O O . GLY A 1 119 ? -3.089 -13.814 5.996 1.00 84.25 119 GLY A O 1
ATOM 947 N N . CYS A 1 120 ? -4.114 -12.030 6.913 1.00 84.94 120 CYS A N 1
ATOM 948 C CA . CYS A 1 120 ? -3.599 -11.037 5.965 1.00 84.94 120 CYS A CA 1
ATOM 949 C C . CYS A 1 120 ? -2.066 -10.913 6.054 1.00 84.94 120 CYS A C 1
ATOM 951 O O . CYS A 1 120 ? -1.366 -10.926 5.039 1.00 84.94 120 CYS A O 1
ATOM 953 N N . ILE A 1 121 ? -1.531 -10.918 7.280 1.00 84.50 121 ILE A N 1
ATOM 954 C CA . ILE A 1 121 ? -0.086 -10.919 7.543 1.00 84.50 121 ILE A CA 1
ATOM 955 C C . ILE A 1 121 ? 0.544 -12.186 6.962 1.00 84.50 121 ILE A C 1
ATOM 957 O O . ILE A 1 121 ? 1.447 -12.099 6.134 1.00 84.50 121 ILE A O 1
ATOM 961 N N . LEU A 1 122 ? 0.026 -13.364 7.316 1.00 83.38 122 LEU A N 1
ATOM 962 C CA . LEU A 1 122 ? 0.583 -14.641 6.858 1.00 83.38 122 LEU A CA 1
ATOM 963 C C . LEU A 1 122 ? 0.605 -14.760 5.329 1.00 83.38 122 LEU A C 1
ATOM 965 O O . LEU A 1 122 ? 1.624 -15.157 4.769 1.00 83.38 122 LEU A O 1
ATOM 969 N N . ARG A 1 123 ? -0.475 -14.367 4.639 1.00 84.12 123 ARG A N 1
ATOM 970 C CA . ARG A 1 123 ? -0.521 -14.372 3.166 1.00 84.12 123 ARG A CA 1
ATOM 971 C C . ARG A 1 123 ? 0.472 -13.389 2.552 1.00 84.12 123 ARG A C 1
ATOM 973 O O . ARG A 1 123 ? 1.092 -13.711 1.540 1.00 84.1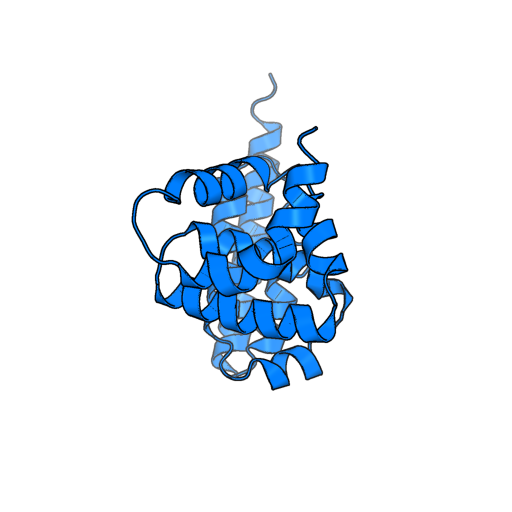2 123 ARG A O 1
ATOM 980 N N . SER A 1 124 ? 0.663 -12.218 3.162 1.00 81.81 124 SER A N 1
ATOM 981 C CA . SER A 1 124 ? 1.656 -11.246 2.691 1.00 81.81 124 SER A CA 1
ATOM 982 C C . SER A 1 124 ? 3.101 -11.735 2.868 1.00 81.81 124 SER A C 1
ATOM 984 O O . SER A 1 124 ? 3.920 -11.525 1.976 1.00 81.81 124 SER A O 1
ATOM 986 N N . LEU A 1 125 ? 3.396 -12.449 3.962 1.00 74.88 125 LEU A N 1
ATOM 987 C CA . LEU A 1 125 ? 4.710 -13.042 4.229 1.00 74.88 125 LEU A CA 1
ATOM 988 C C . LEU A 1 125 ? 4.985 -14.265 3.343 1.00 74.88 125 LEU A C 1
ATOM 990 O O . LEU A 1 125 ? 6.117 -14.469 2.906 1.00 74.88 125 LEU A O 1
ATOM 994 N N . ALA A 1 126 ? 3.955 -15.069 3.065 1.00 71.25 126 ALA A N 1
ATOM 995 C CA . ALA A 1 126 ? 4.059 -16.247 2.210 1.00 71.25 126 ALA A CA 1
ATOM 996 C C . ALA A 1 126 ? 4.324 -15.889 0.739 1.00 71.25 126 ALA A C 1
ATOM 998 O O . ALA A 1 126 ? 4.935 -16.683 0.022 1.00 71.25 126 ALA A O 1
ATOM 999 N N . ASP A 1 127 ? 3.912 -14.702 0.283 1.00 68.06 127 ASP A N 1
ATOM 1000 C CA . ASP A 1 127 ? 4.155 -14.258 -1.087 1.00 68.06 127 ASP A CA 1
ATOM 1001 C C . ASP A 1 127 ? 5.655 -13.989 -1.316 1.00 68.06 127 ASP A C 1
ATOM 1003 O O . ASP A 1 127 ? 6.217 -12.950 -0.961 1.00 68.06 127 ASP A O 1
ATOM 1007 N N . THR A 1 128 ? 6.341 -15.001 -1.850 1.00 53.97 128 THR A N 1
ATOM 1008 C CA . THR A 1 128 ? 7.798 -15.159 -1.767 1.00 53.97 128 THR A CA 1
ATOM 1009 C C . THR A 1 128 ? 8.565 -14.419 -2.870 1.00 53.97 128 THR A C 1
ATOM 1011 O O . THR A 1 128 ? 9.792 -14.335 -2.814 1.00 53.97 128 THR A O 1
ATOM 1014 N N . VAL A 1 129 ? 7.876 -13.873 -3.876 1.00 52.94 129 VAL A N 1
ATOM 1015 C CA . VAL A 1 129 ? 8.510 -13.284 -5.073 1.00 52.94 129 VAL A CA 1
ATOM 1016 C C . VAL A 1 129 ? 8.998 -11.841 -4.893 1.00 52.94 129 VAL A C 1
ATOM 1018 O O . VAL A 1 129 ? 9.760 -11.361 -5.728 1.00 52.94 129 VAL A O 1
ATOM 1021 N N . ASN A 1 130 ? 8.638 -11.158 -3.799 1.00 49.22 130 ASN A N 1
ATOM 1022 C CA . ASN A 1 130 ? 9.066 -9.771 -3.544 1.00 49.22 130 ASN A CA 1
ATOM 1023 C C . ASN A 1 130 ? 9.606 -9.515 -2.124 1.00 49.22 130 ASN A C 1
ATOM 1025 O O . ASN A 1 130 ? 10.290 -8.521 -1.900 1.00 49.22 130 ASN A O 1
ATOM 1029 N N . THR A 1 131 ? 9.321 -10.398 -1.165 1.00 48.81 131 THR A N 1
ATOM 1030 C CA . THR A 1 131 ? 9.411 -10.059 0.269 1.00 48.81 131 THR A CA 1
ATOM 1031 C C . THR A 1 131 ? 10.666 -10.611 0.958 1.00 48.81 131 THR A C 1
ATOM 1033 O O . THR A 1 131 ? 11.053 -10.113 2.012 1.00 48.81 131 THR A O 1
ATOM 1036 N N . LYS A 1 132 ? 11.371 -11.582 0.350 1.00 46.88 132 LYS A N 1
ATOM 1037 C CA . LYS A 1 132 ? 12.588 -12.190 0.931 1.00 46.88 132 LYS A CA 1
ATOM 1038 C C . LYS A 1 132 ? 13.706 -11.173 1.207 1.00 46.88 132 LYS A C 1
ATOM 1040 O O . LYS A 1 132 ? 14.312 -11.226 2.272 1.00 46.88 132 LYS A O 1
ATOM 1045 N N . ASN A 1 133 ? 13.941 -10.219 0.302 1.00 46.31 133 ASN A N 1
ATOM 1046 C CA . ASN A 1 133 ? 14.986 -9.202 0.487 1.00 46.31 133 ASN A CA 1
ATOM 1047 C C . ASN A 1 133 ? 14.599 -8.121 1.509 1.00 46.31 133 ASN A C 1
ATOM 1049 O O . ASN A 1 133 ? 15.464 -7.609 2.212 1.00 46.31 133 ASN A O 1
ATOM 1053 N N . GLU A 1 134 ? 13.313 -7.788 1.616 1.00 52.47 134 GLU A N 1
ATOM 1054 C CA . GLU A 1 134 ? 12.829 -6.719 2.499 1.00 52.47 134 GLU A CA 1
ATOM 1055 C C . GLU A 1 134 ? 12.661 -7.211 3.948 1.00 52.47 134 GLU A C 1
ATOM 1057 O O . GLU A 1 134 ? 13.050 -6.514 4.883 1.00 52.47 134 GLU A O 1
ATOM 1062 N N . ILE A 1 135 ? 12.201 -8.454 4.148 1.00 52.41 135 ILE A N 1
ATOM 1063 C CA . ILE A 1 135 ? 12.145 -9.095 5.475 1.00 52.41 135 ILE A CA 1
ATOM 1064 C C . ILE A 1 135 ? 13.555 -9.353 6.012 1.00 52.41 135 ILE A C 1
ATOM 1066 O O . ILE A 1 135 ? 13.809 -9.116 7.190 1.00 52.41 135 ILE A O 1
ATOM 1070 N N . SER A 1 136 ? 14.497 -9.772 5.157 1.00 49.50 136 SER A N 1
ATOM 1071 C CA . SER A 1 136 ? 15.889 -9.957 5.584 1.00 49.50 136 SER A CA 1
ATOM 1072 C C . SER A 1 136 ? 16.492 -8.658 6.127 1.00 49.50 136 SER A C 1
ATOM 1074 O O . SER A 1 136 ? 17.213 -8.712 7.117 1.00 49.50 136 SER A O 1
ATOM 1076 N N . LYS A 1 137 ? 16.161 -7.498 5.538 1.00 51.03 137 LYS A N 1
ATOM 1077 C CA . LYS A 1 137 ? 16.624 -6.184 6.018 1.00 51.03 137 LYS A CA 1
ATOM 1078 C C . LYS A 1 137 ? 16.028 -5.813 7.378 1.00 51.03 137 LYS A C 1
ATOM 1080 O O . LYS A 1 137 ? 16.760 -5.340 8.245 1.00 51.03 137 LYS A O 1
ATOM 1085 N N . LEU A 1 138 ? 14.733 -6.074 7.581 1.00 49.22 138 LEU A N 1
ATOM 1086 C CA . LEU A 1 138 ? 14.046 -5.841 8.860 1.00 49.22 138 LEU A CA 1
ATOM 1087 C C . LEU A 1 138 ? 14.605 -6.719 9.992 1.00 49.22 138 LEU A C 1
ATOM 1089 O O . LEU A 1 138 ? 14.680 -6.269 11.131 1.00 49.22 138 LEU A O 1
ATOM 1093 N N . LEU A 1 139 ? 15.052 -7.938 9.677 1.00 49.31 139 LEU A N 1
ATOM 1094 C CA . LEU A 1 139 ? 15.709 -8.828 10.639 1.00 49.31 139 LEU A CA 1
ATOM 1095 C C . LEU A 1 139 ? 17.167 -8.418 10.929 1.00 49.31 139 LEU A C 1
ATOM 1097 O O . LEU A 1 139 ? 17.643 -8.620 12.042 1.00 49.31 139 LEU A O 1
ATOM 1101 N N . THR A 1 140 ? 17.875 -7.803 9.973 1.00 45.94 140 THR A N 1
ATOM 1102 C CA . THR A 1 140 ? 19.263 -7.332 10.167 1.00 45.94 140 THR A CA 1
ATOM 1103 C C . THR A 1 140 ? 19.388 -5.964 10.848 1.00 45.94 140 THR A C 1
ATOM 1105 O O . THR A 1 140 ? 20.418 -5.696 11.456 1.00 45.94 140 THR A O 1
ATOM 1108 N N . TYR A 1 141 ? 18.352 -5.113 10.816 1.00 42.78 141 TYR A N 1
ATOM 1109 C CA . TYR A 1 141 ? 18.318 -3.822 11.536 1.00 42.78 141 TYR A CA 1
ATOM 1110 C C . TYR A 1 141 ? 18.120 -3.987 13.063 1.00 42.78 141 TYR A C 1
ATOM 1112 O O . TYR A 1 141 ? 17.946 -3.022 13.798 1.00 42.78 141 TYR A O 1
ATOM 1120 N N . SER A 1 142 ? 18.141 -5.227 13.560 1.00 46.34 142 SER A N 1
ATOM 1121 C CA . SER A 1 142 ? 17.846 -5.603 14.946 1.00 46.34 142 SER A CA 1
ATOM 1122 C C . SER A 1 142 ? 18.940 -5.249 15.970 1.00 46.34 142 SER A C 1
ATOM 1124 O O . SER A 1 142 ? 18.744 -5.543 17.148 1.00 46.34 142 SER A O 1
ATOM 1126 N N . ASN A 1 143 ? 20.065 -4.642 15.573 1.00 44.38 143 ASN A N 1
ATOM 1127 C CA . ASN A 1 143 ? 21.140 -4.316 16.520 1.00 44.38 143 ASN A CA 1
ATOM 1128 C C . ASN A 1 143 ? 21.098 -2.890 17.096 1.00 44.38 143 ASN A C 1
ATOM 1130 O O . ASN A 1 143 ? 21.649 -2.712 18.173 1.00 44.38 143 ASN A O 1
ATOM 1134 N N . ASP A 1 144 ? 20.399 -1.915 16.493 1.00 42.34 144 ASP A N 1
ATOM 1135 C CA . ASP A 1 144 ? 20.371 -0.531 17.007 1.00 42.34 144 ASP A CA 1
ATOM 1136 C C . ASP A 1 144 ? 19.002 0.174 16.787 1.00 42.34 144 ASP A C 1
ATOM 1138 O O . ASP A 1 144 ? 18.792 0.884 15.806 1.00 42.34 144 ASP A O 1
ATOM 1142 N N . ALA A 1 145 ? 18.100 0.020 17.775 1.00 38.78 145 ALA A N 1
ATOM 1143 C CA . ALA A 1 145 ? 16.867 0.795 18.075 1.00 38.78 145 ALA A CA 1
ATOM 1144 C C . ALA A 1 145 ? 15.584 0.625 17.203 1.00 38.78 145 ALA A C 1
ATOM 1146 O O . ALA A 1 145 ? 15.672 0.408 15.999 1.00 38.78 145 ALA A O 1
ATOM 1147 N N . PRO A 1 146 ? 14.353 0.875 17.738 1.00 41.53 146 PRO A N 1
ATOM 1148 C CA . PRO A 1 146 ? 13.829 0.750 19.104 1.00 41.53 146 PRO A CA 1
ATOM 1149 C C . PRO A 1 146 ? 12.706 -0.321 19.225 1.00 41.53 146 PRO A C 1
ATOM 1151 O O . PRO A 1 146 ? 11.904 -0.552 18.324 1.00 41.53 146 PRO A O 1
ATOM 1154 N N . MET A 1 147 ? 12.611 -0.915 20.416 1.00 38.16 147 MET A N 1
ATOM 1155 C CA . MET A 1 147 ? 11.732 -2.001 20.899 1.00 38.16 147 MET A CA 1
ATOM 1156 C C . MET A 1 147 ? 10.216 -1.990 20.574 1.00 38.16 147 MET A C 1
ATOM 1158 O O . MET A 1 147 ? 9.526 -2.942 20.929 1.00 38.16 147 MET A O 1
ATOM 1162 N N . LEU A 1 148 ? 9.645 -0.971 19.930 1.00 42.50 148 LEU A N 1
ATOM 1163 C CA . LEU A 1 148 ? 8.182 -0.850 19.793 1.00 42.50 148 LEU A CA 1
ATOM 1164 C C . LEU A 1 148 ? 7.578 -1.720 18.678 1.00 42.50 148 LEU A C 1
ATOM 1166 O O . LEU A 1 148 ? 6.473 -2.238 18.859 1.00 42.50 148 LEU A O 1
ATOM 1170 N N . LEU A 1 149 ? 8.315 -1.980 17.588 1.00 43.00 149 LEU A N 1
ATOM 1171 C CA . LEU A 1 149 ? 7.923 -3.025 16.627 1.00 43.00 149 LEU A CA 1
ATOM 1172 C C . LEU A 1 149 ? 7.991 -4.410 17.285 1.00 43.00 149 LEU A C 1
ATOM 1174 O O . LEU A 1 149 ? 7.129 -5.250 17.059 1.00 43.00 149 LEU A O 1
ATOM 1178 N N . PHE A 1 150 ? 8.984 -4.639 18.146 1.00 41.41 150 PHE A N 1
ATOM 1179 C CA . PHE A 1 150 ? 9.150 -5.899 18.872 1.00 41.41 150 PHE A CA 1
ATOM 1180 C C . PHE A 1 150 ? 8.104 -6.114 19.972 1.00 41.41 150 PHE A C 1
ATOM 1182 O O . PHE A 1 150 ? 7.802 -7.255 20.289 1.00 41.41 150 PHE A O 1
ATOM 1189 N N . LEU A 1 151 ? 7.499 -5.073 20.539 1.00 39.88 151 LEU A N 1
ATOM 1190 C CA . LEU A 1 151 ? 6.450 -5.261 21.548 1.00 39.88 151 LEU A CA 1
ATOM 1191 C C . LEU A 1 151 ? 5.064 -5.486 20.928 1.00 39.88 151 LEU A C 1
ATOM 1193 O O . LEU A 1 151 ? 4.275 -6.245 21.479 1.00 39.88 151 LEU A O 1
ATOM 1197 N N . THR A 1 152 ? 4.789 -4.912 19.755 1.00 42.62 152 THR A N 1
ATOM 1198 C CA . THR A 1 152 ? 3.510 -5.110 19.044 1.00 42.62 152 THR A CA 1
ATOM 1199 C C . THR A 1 152 ? 3.529 -6.317 18.102 1.00 42.62 152 THR A C 1
ATOM 1201 O O . THR A 1 152 ? 2.532 -7.027 17.995 1.00 42.62 152 THR A O 1
ATOM 1204 N N . ILE A 1 153 ? 4.673 -6.618 17.479 1.00 46.03 153 ILE A N 1
ATOM 1205 C CA . ILE A 1 153 ? 4.869 -7.814 16.645 1.00 46.03 153 ILE A CA 1
ATOM 1206 C C . ILE A 1 153 ? 5.496 -8.951 17.473 1.00 46.03 153 ILE A C 1
ATOM 1208 O O . ILE A 1 153 ? 5.036 -10.085 17.432 1.00 46.03 153 ILE A O 1
ATOM 1212 N N . GLY A 1 154 ? 6.504 -8.702 18.304 1.00 41.34 154 GLY A N 1
ATOM 1213 C CA . GLY A 1 154 ? 7.224 -9.777 19.012 1.00 41.34 154 GLY A CA 1
ATOM 1214 C C . GLY A 1 154 ? 6.479 -10.434 20.185 1.00 41.34 154 GLY A C 1
ATOM 1215 O O . GLY A 1 154 ? 6.750 -11.603 20.467 1.00 41.34 154 GLY A O 1
ATOM 1216 N N . ALA A 1 155 ? 5.495 -9.785 20.822 1.00 38.75 155 ALA A N 1
ATOM 1217 C CA . ALA A 1 155 ? 4.752 -10.412 21.927 1.00 38.75 155 ALA A CA 1
ATOM 1218 C C . ALA A 1 155 ? 3.815 -11.554 21.471 1.00 38.75 155 ALA A C 1
ATOM 1220 O O . ALA A 1 155 ? 3.563 -12.478 22.239 1.00 38.75 155 ALA A O 1
ATOM 1221 N N . HIS A 1 156 ? 3.352 -11.542 20.214 1.00 40.91 156 HIS A N 1
ATOM 1222 C CA . HIS A 1 156 ? 2.517 -12.612 19.641 1.00 40.91 156 HIS A CA 1
ATOM 1223 C C . HIS A 1 156 ? 3.252 -13.516 18.635 1.00 40.91 156 HIS A C 1
ATOM 1225 O O . HIS A 1 156 ? 2.821 -14.647 18.410 1.00 40.91 156 HIS A O 1
ATOM 1231 N N . TYR A 1 157 ? 4.359 -13.064 18.032 1.00 47.50 157 TYR A N 1
ATOM 1232 C CA . TYR A 1 157 ? 5.023 -13.802 16.947 1.00 47.50 157 TYR A CA 1
ATOM 1233 C C . TYR A 1 157 ? 6.260 -14.613 17.360 1.00 47.50 157 TYR A C 1
ATOM 1235 O O . TYR A 1 157 ? 6.676 -15.490 16.599 1.00 47.50 157 TYR A O 1
ATOM 1243 N N . THR A 1 158 ? 6.818 -14.418 18.559 1.00 43.66 158 THR A N 1
ATOM 1244 C CA . THR A 1 158 ? 7.995 -15.187 19.017 1.00 43.66 158 THR A CA 1
ATOM 1245 C C . THR A 1 158 ? 7.715 -16.687 19.175 1.00 43.66 158 THR A C 1
ATOM 1247 O O . THR A 1 158 ? 8.595 -17.493 18.896 1.00 43.66 158 THR A O 1
ATOM 1250 N N . ALA A 1 159 ? 6.486 -17.097 19.507 1.00 37.06 159 ALA A N 1
ATOM 1251 C CA . ALA A 1 159 ? 6.138 -18.519 19.633 1.00 37.06 159 ALA A CA 1
ATOM 1252 C C . ALA A 1 159 ? 5.836 -19.214 18.287 1.00 37.06 159 ALA A C 1
ATOM 1254 O O . ALA A 1 159 ? 6.072 -20.415 18.144 1.00 37.06 159 ALA A O 1
ATOM 1255 N N . THR A 1 160 ? 5.319 -18.479 17.297 1.00 37.88 160 THR A N 1
ATOM 1256 C CA . THR A 1 160 ? 4.894 -19.046 16.002 1.00 37.88 160 THR A CA 1
ATOM 1257 C C . THR A 1 160 ? 6.030 -19.053 14.981 1.00 37.88 160 THR A C 1
ATOM 1259 O O . THR A 1 160 ? 6.162 -20.010 14.225 1.00 37.88 160 THR A O 1
ATOM 1262 N N . ILE A 1 161 ? 6.900 -18.037 14.990 1.00 38.03 161 ILE A N 1
ATOM 1263 C CA . ILE A 1 161 ? 8.064 -17.978 14.092 1.00 38.03 161 ILE A CA 1
ATOM 1264 C C . ILE A 1 161 ? 9.182 -18.920 14.572 1.00 38.03 161 ILE A C 1
ATOM 1266 O O . ILE A 1 161 ? 9.827 -19.552 13.741 1.00 38.03 161 ILE A O 1
ATOM 1270 N N . ALA A 1 162 ? 9.349 -19.122 15.887 1.00 35.34 162 ALA A N 1
ATOM 1271 C CA . ALA A 1 162 ? 10.315 -20.091 16.422 1.00 35.34 162 ALA A CA 1
ATOM 1272 C C . ALA A 1 162 ? 9.975 -21.557 16.077 1.00 35.34 162 ALA A C 1
ATOM 1274 O O . ALA A 1 162 ? 10.876 -22.377 15.952 1.00 35.34 162 ALA A O 1
ATOM 1275 N N . LYS A 1 163 ? 8.692 -21.890 15.867 1.00 34.56 163 LYS A N 1
ATOM 1276 C CA . LYS A 1 163 ? 8.253 -23.232 15.431 1.00 34.56 163 LYS A CA 1
ATOM 1277 C C . LYS A 1 163 ? 8.371 -23.474 13.923 1.00 34.56 163 LYS A C 1
ATOM 1279 O O . LYS A 1 163 ? 8.268 -24.614 13.497 1.00 34.56 163 LYS A O 1
ATOM 1284 N N . LEU A 1 164 ? 8.558 -22.422 13.126 1.00 33.66 164 LEU A N 1
ATOM 1285 C CA . LEU A 1 164 ? 8.771 -22.511 11.674 1.00 33.66 164 LEU A CA 1
ATOM 1286 C C . LEU A 1 164 ? 10.266 -22.566 11.299 1.00 33.66 164 LEU A C 1
ATOM 1288 O O . LEU A 1 164 ? 10.596 -22.636 10.119 1.00 33.66 164 LEU A O 1
ATOM 1292 N N . TRP A 1 165 ? 11.150 -22.530 12.302 1.00 30.05 165 TRP A N 1
ATOM 1293 C CA . TRP A 1 165 ? 12.607 -22.671 12.193 1.00 30.05 165 TRP A CA 1
ATOM 1294 C C . TRP A 1 165 ? 13.142 -23.810 13.097 1.00 30.05 165 TRP A C 1
ATOM 1296 O O . TRP A 1 165 ? 14.211 -23.701 13.698 1.00 30.05 165 TRP A O 1
ATOM 1306 N N . GLN A 1 166 ? 12.385 -24.909 13.175 1.00 29.58 166 GLN A N 1
ATOM 1307 C CA . GLN A 1 166 ? 12.833 -26.272 13.509 1.00 29.58 166 GLN A CA 1
ATOM 1308 C C . GLN A 1 166 ? 12.324 -27.213 12.417 1.00 29.58 166 GLN A C 1
ATOM 1310 O O . GLN A 1 166 ? 13.039 -28.196 12.129 1.00 29.58 166 GLN A O 1
#
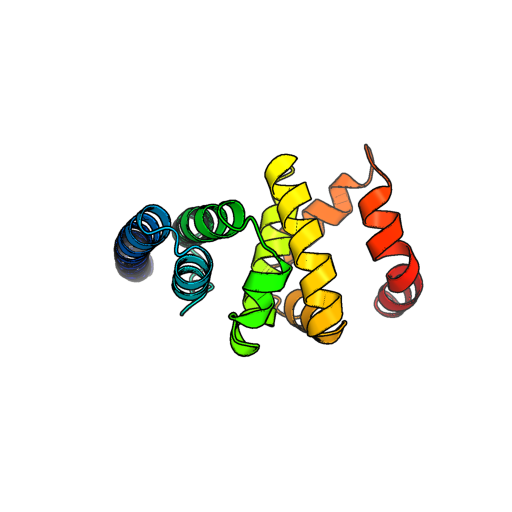
Sequence (166 aa):
MAGHEEADNAEAIITRIEHKSRKIESLLKQYKPVEALKTALEGSPPKTRDERCKSANWIVVHRALMAIKDVDGMFSSLDPEYYDILMKYLYRGLSTGDRPTCDQCLRIHEKLTERAGLGCILRSLADTVNTKNEISKLLTYSNDAPMLLFLTIGAHYTATIAKLWQ

InterPro domains:
  IPR006789 Actin-related protein 2/3 complex subunit 5 [PF04699] (11-128)
  IPR006789 Actin-related protein 2/3 complex subunit 5 [PTHR12644] (4-129)
  IPR036743 Actin-related protein 2/3 complex subunit 5 superfamily [G3DSA:1.25.40.190] (14-129)
  IPR036743 Actin-related protein 2/3 complex subunit 5 superfamily [SSF69103] (6-128)

Secondary structure (DSSP, 8-state):
--SSHHHHHHHHHHHHHHHHHHHHHHHHHTT-HHHHHHHHHTT-S-S-S-HHHHHHHHHHHHHHHHH---HHHHHHHS-GGGHHHHHHHHHHHHTT--HHHHHHHHHHHHHHHHHH-HHHHHHHHH-TTTSHHHHHHHHHGGGSS-THHHHHTHHHHHHHHHTT--

Radius of gyration: 16.86 Å; chains: 1; bounding box: 36×44×50 Å